Protein AF-A0A1V5ZF16-F1 (afdb_monomer_lite)

Structure (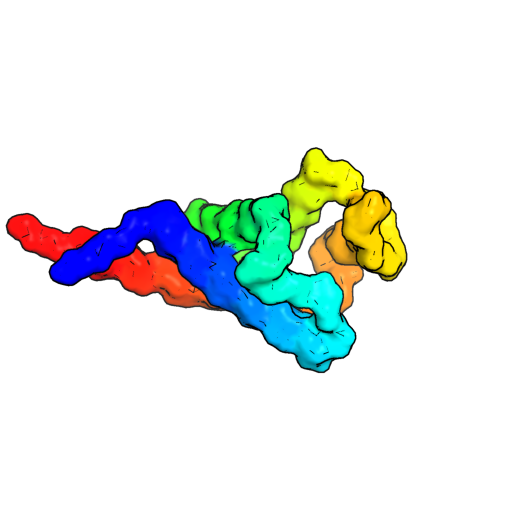mmCIF, N/CA/C/O backbone):
data_AF-A0A1V5ZF16-F1
#
_entry.id   AF-A0A1V5ZF16-F1
#
loop_
_atom_site.group_PDB
_atom_site.id
_atom_site.type_symbol
_atom_site.label_atom_id
_atom_site.label_alt_id
_atom_site.label_comp_id
_atom_site.label_asym_id
_atom_site.label_entity_id
_atom_site.label_seq_id
_atom_site.pdbx_PDB_ins_code
_atom_site.Cartn_x
_atom_site.Cartn_y
_atom_site.Cartn_z
_atom_site.occupancy
_atom_site.B_iso_or_equiv
_atom_site.auth_seq_id
_atom_site.auth_comp_id
_atom_site.auth_asym_id
_atom_site.auth_atom_id
_atom_site.pdbx_PDB_model_num
ATOM 1 N N . MET A 1 1 ? -2.571 -3.127 -33.382 1.00 47.16 1 MET A N 1
ATOM 2 C CA . MET A 1 1 ? -2.556 -3.390 -31.927 1.00 47.16 1 MET A CA 1
ATOM 3 C C . MET A 1 1 ? -2.808 -2.065 -31.230 1.00 47.16 1 MET A C 1
ATOM 5 O O . MET A 1 1 ? -2.320 -1.059 -31.726 1.00 47.16 1 MET A O 1
ATOM 9 N N . ASN A 1 2 ? -3.655 -2.034 -30.199 1.00 51.19 2 ASN A N 1
ATOM 10 C CA . ASN A 1 2 ? -4.042 -0.789 -29.531 1.00 51.19 2 ASN A CA 1
ATOM 11 C C . ASN A 1 2 ? -2.998 -0.491 -28.445 1.00 51.19 2 ASN A C 1
ATOM 13 O O . ASN A 1 2 ? -2.915 -1.239 -27.475 1.00 51.19 2 ASN A O 1
ATOM 17 N N . VAL A 1 3 ? -2.172 0.536 -28.643 1.00 60.41 3 VAL A N 1
ATOM 18 C CA . VAL A 1 3 ? -1.197 0.977 -27.634 1.00 60.41 3 VAL A CA 1
ATOM 19 C C . VAL A 1 3 ? -1.982 1.575 -26.469 1.00 60.41 3 VAL A C 1
ATOM 21 O O . VAL A 1 3 ? -2.764 2.507 -26.663 1.00 60.41 3 VAL A O 1
ATOM 24 N N . ILE A 1 4 ? -1.821 1.017 -25.270 1.00 61.38 4 ILE A N 1
ATOM 25 C CA . ILE A 1 4 ? -2.460 1.551 -24.064 1.00 61.38 4 ILE A CA 1
ATOM 26 C C . ILE A 1 4 ? -1.621 2.745 -23.581 1.00 61.38 4 ILE A C 1
ATOM 28 O O . ILE A 1 4 ? -0.418 2.583 -23.378 1.00 61.38 4 ILE A O 1
ATOM 32 N N . PRO A 1 5 ? -2.207 3.941 -23.383 1.00 65.88 5 PRO A N 1
ATOM 33 C CA . PRO A 1 5 ? -1.461 5.099 -22.899 1.00 65.88 5 PRO A CA 1
ATOM 34 C C . PRO A 1 5 ? -0.817 4.833 -21.533 1.00 65.88 5 PRO A C 1
ATOM 36 O O . PRO A 1 5 ? -1.462 4.283 -20.643 1.00 65.88 5 PRO A O 1
ATOM 39 N N . MET A 1 6 ? 0.416 5.304 -21.326 1.00 68.31 6 MET A N 1
ATOM 40 C CA . MET A 1 6 ? 1.148 5.156 -20.056 1.00 68.31 6 MET A CA 1
ATOM 41 C C . MET A 1 6 ? 0.337 5.520 -18.793 1.00 68.31 6 MET A C 1
ATOM 43 O O . MET A 1 6 ? 0.408 4.765 -17.824 1.00 68.31 6 MET A O 1
ATOM 47 N N . PRO A 1 7 ? -0.472 6.603 -18.767 1.00 77.38 7 PRO A N 1
ATOM 48 C CA . PRO A 1 7 ? -1.337 6.889 -17.620 1.00 77.38 7 PRO A CA 1
ATOM 49 C C . PRO A 1 7 ? -2.350 5.775 -17.315 1.00 77.38 7 PRO A C 1
ATOM 51 O O . PRO A 1 7 ? -2.553 5.450 -16.150 1.00 77.38 7 PRO A O 1
ATOM 54 N N . GLN A 1 8 ? -2.929 5.154 -18.349 1.00 81.31 8 GLN A N 1
ATOM 55 C CA . GLN A 1 8 ? -3.886 4.055 -18.197 1.00 81.31 8 GLN A CA 1
ATOM 56 C C . GLN A 1 8 ? -3.196 2.784 -17.684 1.00 81.31 8 GLN A C 1
ATOM 58 O O . GLN A 1 8 ? -3.721 2.109 -16.809 1.00 81.31 8 GLN A O 1
ATOM 63 N N . VAL A 1 9 ? -1.977 2.499 -18.156 1.00 87.19 9 VAL A N 1
ATOM 64 C CA . VAL A 1 9 ? -1.179 1.353 -17.684 1.00 87.19 9 VAL A CA 1
ATOM 65 C C . VAL A 1 9 ? -0.942 1.410 -16.174 1.00 87.19 9 VAL A C 1
ATOM 67 O O . VAL A 1 9 ? -1.092 0.407 -15.479 1.00 87.19 9 VAL A O 1
ATOM 70 N N . ILE A 1 10 ? -0.565 2.578 -15.654 1.00 93.25 10 ILE A N 1
ATOM 71 C CA . ILE A 1 10 ? -0.310 2.750 -14.220 1.00 93.25 10 ILE A CA 1
ATOM 72 C C . ILE A 1 10 ? -1.595 2.569 -13.409 1.00 93.25 10 ILE A C 1
ATOM 74 O O . ILE A 1 10 ? -1.550 1.968 -12.335 1.00 93.25 10 ILE A O 1
ATOM 78 N N . GLU A 1 11 ? -2.729 3.045 -13.922 1.00 94.88 11 GLU A N 1
ATOM 79 C CA . GLU A 1 11 ? -4.031 2.852 -13.285 1.00 94.88 11 GLU A CA 1
ATOM 80 C C . GLU A 1 11 ? -4.442 1.380 -13.235 1.00 94.88 11 GLU A C 1
ATOM 82 O O . GLU A 1 11 ? -4.833 0.901 -12.172 1.00 94.88 11 GLU A O 1
ATOM 87 N N . ASP A 1 12 ? -4.265 0.639 -14.327 1.00 94.81 12 ASP A N 1
ATOM 88 C CA . ASP A 1 12 ? -4.594 -0.786 -14.382 1.00 94.81 12 ASP A CA 1
ATOM 89 C C . ASP A 1 12 ? -3.732 -1.595 -13.395 1.00 94.81 12 ASP A C 1
ATOM 91 O O . ASP A 1 12 ? -4.237 -2.437 -12.649 1.00 94.81 12 ASP A O 1
ATOM 95 N N . ILE A 1 13 ? -2.427 -1.305 -13.319 1.00 96.38 13 ILE A N 1
ATOM 96 C CA . ILE A 1 13 ? -1.523 -1.950 -12.352 1.00 96.38 13 ILE A CA 1
ATOM 97 C C . ILE A 1 13 ? -1.911 -1.580 -10.916 1.00 96.38 13 ILE A C 1
ATOM 99 O O . ILE A 1 13 ? -1.918 -2.446 -10.037 1.00 96.38 13 ILE A O 1
ATOM 103 N N . ALA A 1 14 ? -2.248 -0.312 -10.666 1.00 97.81 14 ALA A N 1
ATOM 104 C CA . ALA A 1 14 ? -2.696 0.147 -9.355 1.00 97.81 14 ALA A CA 1
ATOM 105 C C . ALA A 1 14 ? -3.991 -0.556 -8.932 1.00 97.81 14 ALA A C 1
ATOM 107 O O . ALA A 1 14 ? -4.084 -1.014 -7.794 1.00 97.81 14 ALA A O 1
ATOM 108 N N . HIS A 1 15 ? -4.940 -0.723 -9.853 1.00 98.12 15 HIS A N 1
ATOM 109 C CA . HIS A 1 15 ? -6.166 -1.474 -9.619 1.00 98.12 15 HIS A CA 1
ATOM 110 C C . HIS A 1 15 ? -5.851 -2.914 -9.184 1.00 98.12 15 HIS A C 1
ATOM 112 O O . HIS A 1 15 ? -6.272 -3.335 -8.105 1.00 98.12 15 HIS A O 1
ATOM 118 N N . VAL A 1 16 ? -5.040 -3.653 -9.950 1.00 98.38 16 VAL A N 1
ATOM 119 C CA . VAL A 1 16 ? -4.685 -5.043 -9.601 1.00 98.38 16 VAL A CA 1
ATOM 120 C C . VAL A 1 16 ? -3.965 -5.115 -8.250 1.00 98.38 16 VAL A C 1
ATOM 122 O O . VAL A 1 16 ? -4.279 -5.975 -7.426 1.00 98.38 16 VAL A O 1
ATOM 125 N N . ALA A 1 17 ? -3.026 -4.204 -7.985 1.00 98.38 17 ALA A N 1
ATOM 126 C CA . ALA A 1 17 ? -2.280 -4.181 -6.729 1.00 98.38 17 ALA A CA 1
ATOM 127 C C . ALA A 1 17 ? -3.172 -3.852 -5.519 1.00 98.38 17 ALA A C 1
ATOM 129 O O . ALA A 1 17 ? -2.998 -4.441 -4.448 1.00 98.38 17 ALA A O 1
ATOM 130 N N . HIS A 1 18 ? -4.142 -2.946 -5.682 1.00 98.50 18 HIS A N 1
ATOM 131 C CA . HIS A 1 18 ? -5.144 -2.627 -4.662 1.00 98.50 18 HIS A CA 1
ATOM 132 C C . HIS A 1 18 ? -6.036 -3.827 -4.363 1.00 98.50 18 HIS A C 1
ATOM 134 O O . HIS A 1 18 ? -6.164 -4.210 -3.202 1.00 98.50 18 HIS A O 1
ATOM 140 N N . GLU A 1 19 ? -6.601 -4.462 -5.390 1.00 98.75 19 GLU A N 1
ATOM 141 C CA . GLU A 1 19 ? -7.500 -5.604 -5.204 1.00 98.75 19 GLU A CA 1
ATOM 142 C C . GLU A 1 19 ? -6.779 -6.827 -4.629 1.00 98.75 19 GLU A C 1
ATOM 144 O O . GLU A 1 19 ? -7.326 -7.500 -3.755 1.00 98.75 19 GLU A O 1
ATOM 149 N N . ALA A 1 20 ? -5.523 -7.071 -5.015 1.00 98.69 20 ALA A N 1
ATOM 150 C CA . ALA A 1 20 ? -4.698 -8.111 -4.402 1.00 98.69 20 ALA A CA 1
ATOM 151 C C . ALA A 1 20 ? -4.487 -7.857 -2.899 1.00 98.69 20 ALA A C 1
ATOM 153 O O . ALA A 1 20 ? -4.696 -8.753 -2.078 1.00 98.69 20 ALA A O 1
ATOM 154 N N . ASN A 1 21 ? -4.125 -6.626 -2.516 1.00 98.38 21 ASN A N 1
ATOM 155 C CA . ASN A 1 21 ? -3.954 -6.260 -1.108 1.00 98.38 21 ASN A CA 1
ATOM 156 C C . ASN A 1 21 ? -5.265 -6.308 -0.322 1.00 98.38 21 ASN A C 1
ATOM 158 O O . ASN A 1 21 ? -5.278 -6.748 0.829 1.00 98.38 21 ASN A O 1
ATOM 162 N N . ARG A 1 22 ? -6.368 -5.871 -0.932 1.00 98.25 22 ARG A N 1
ATOM 163 C CA . ARG A 1 22 ? -7.704 -5.943 -0.345 1.00 98.25 22 ARG A CA 1
ATOM 164 C C . ARG A 1 22 ? -8.095 -7.395 -0.080 1.00 98.25 22 ARG A C 1
ATOM 166 O O . ARG A 1 22 ? -8.462 -7.708 1.049 1.00 98.25 22 ARG A O 1
ATOM 173 N N . ALA A 1 23 ? -7.960 -8.279 -1.069 1.00 98.62 23 ALA A N 1
ATOM 174 C CA . ALA A 1 23 ? -8.244 -9.705 -0.921 1.00 98.62 23 ALA A CA 1
ATOM 175 C C . ALA A 1 23 ? -7.376 -10.345 0.174 1.00 98.62 23 ALA A C 1
ATOM 177 O O . ALA A 1 23 ? -7.889 -11.077 1.017 1.00 98.62 23 ALA A O 1
ATOM 178 N N . TYR A 1 24 ? -6.085 -10.007 0.230 1.00 98.50 24 TYR A N 1
ATOM 179 C CA . TYR A 1 24 ? -5.201 -10.438 1.314 1.00 98.50 24 TYR A CA 1
ATOM 180 C C . TYR A 1 24 ? -5.670 -9.936 2.692 1.00 98.50 24 TYR A C 1
ATOM 182 O O . TYR A 1 24 ? -5.735 -10.703 3.647 1.00 98.50 24 TYR A O 1
ATOM 190 N N . CYS A 1 25 ? -6.076 -8.672 2.825 1.00 97.00 25 CYS A N 1
ATOM 191 C CA . CYS A 1 25 ? -6.615 -8.164 4.090 1.00 97.00 25 CYS A CA 1
ATOM 192 C C . CYS A 1 25 ? -7.900 -8.887 4.524 1.00 97.00 25 CYS A C 1
ATOM 194 O O . CYS A 1 25 ? -8.079 -9.145 5.716 1.00 97.00 25 CYS A O 1
ATOM 196 N N . GLN A 1 26 ? -8.742 -9.308 3.579 1.00 98.00 26 GLN A N 1
ATOM 197 C CA . GLN A 1 26 ? -9.936 -10.103 3.876 1.00 98.00 26 GLN A CA 1
ATOM 198 C C . GLN A 1 26 ? -9.593 -11.477 4.469 1.00 98.00 26 GLN A C 1
ATOM 200 O O . GLN A 1 26 ? -10.322 -11.946 5.342 1.00 98.00 26 GLN A O 1
ATOM 205 N N . THR A 1 27 ? -8.463 -12.097 4.094 1.00 97.94 27 THR A N 1
ATOM 206 C CA . THR A 1 27 ? -8.021 -13.361 4.721 1.00 97.94 27 THR A CA 1
ATOM 207 C C . THR A 1 27 ? -7.621 -13.185 6.187 1.00 97.94 27 THR A C 1
ATOM 209 O O . THR A 1 27 ? -7.583 -14.158 6.933 1.00 97.94 27 THR A O 1
ATOM 212 N N . LEU A 1 28 ? -7.331 -11.950 6.605 1.00 96.38 28 LEU A N 1
ATOM 213 C CA . LEU A 1 28 ? -7.034 -11.571 7.989 1.00 96.38 28 LEU A CA 1
ATOM 214 C C . LEU A 1 28 ? -8.285 -11.094 8.751 1.00 96.38 28 LEU A C 1
ATOM 216 O O . LEU A 1 28 ? -8.178 -10.669 9.899 1.00 96.38 28 LEU A O 1
ATOM 220 N N . GLY A 1 29 ? -9.461 -11.118 8.114 1.00 95.75 29 GLY A N 1
ATOM 221 C CA . GLY A 1 29 ? -10.708 -10.591 8.672 1.00 95.75 29 GLY A CA 1
ATOM 222 C C . GLY A 1 29 ? -10.852 -9.064 8.599 1.00 95.75 29 GLY A C 1
ATOM 223 O O . GLY A 1 29 ? -11.811 -8.525 9.147 1.00 95.75 29 GLY A O 1
ATOM 224 N N . ASP A 1 30 ? -9.944 -8.350 7.922 1.00 93.81 30 ASP A N 1
ATOM 225 C CA . ASP A 1 30 ? -10.055 -6.904 7.696 1.00 93.81 30 ASP A CA 1
ATOM 226 C C . ASP A 1 30 ? -10.879 -6.618 6.433 1.00 93.81 30 ASP A C 1
ATOM 228 O O . ASP A 1 30 ? -10.384 -6.680 5.306 1.00 93.81 30 ASP A O 1
ATOM 232 N N . LEU A 1 31 ? -12.149 -6.263 6.637 1.00 94.56 31 LEU A N 1
ATOM 233 C CA . LEU A 1 31 ? -13.075 -5.840 5.582 1.00 94.56 31 LEU A CA 1
ATOM 234 C C . LEU A 1 31 ? -13.153 -4.308 5.436 1.00 94.56 31 LEU A C 1
ATOM 236 O O . LEU A 1 31 ? -14.034 -3.800 4.751 1.00 94.56 31 LEU A O 1
ATOM 240 N N . SER A 1 32 ? -12.263 -3.547 6.088 1.00 90.94 32 SER A N 1
ATOM 241 C CA . SER A 1 32 ? -12.334 -2.075 6.129 1.00 90.94 32 SER A CA 1
ATOM 242 C C . SER A 1 32 ? -11.854 -1.379 4.850 1.00 90.94 32 SER A C 1
ATOM 244 O O . SER A 1 32 ? -11.861 -0.145 4.778 1.00 90.94 32 SER A O 1
ATOM 246 N N . GLN A 1 33 ? -11.351 -2.135 3.872 1.00 93.00 33 GLN A N 1
ATOM 247 C CA . GLN A 1 33 ? -10.867 -1.596 2.603 1.00 93.00 33 GLN A CA 1
ATOM 248 C C . GLN A 1 33 ? -11.970 -1.668 1.536 1.00 93.00 33 GLN A C 1
ATOM 250 O O . GLN A 1 33 ? -12.449 -2.770 1.250 1.00 93.00 33 GLN A O 1
ATOM 255 N N . PRO A 1 34 ? -12.365 -0.526 0.935 1.00 96.31 34 PRO A N 1
ATOM 256 C CA . PRO A 1 34 ? -13.336 -0.518 -0.154 1.00 96.31 34 PRO A CA 1
ATOM 257 C C . PRO A 1 34 ? -12.752 -1.191 -1.399 1.00 96.31 34 PRO A C 1
ATOM 259 O O . PRO A 1 34 ? -11.527 -1.245 -1.564 1.00 96.31 34 PRO A O 1
ATOM 262 N N . SER A 1 35 ? -13.627 -1.681 -2.278 1.00 98.25 35 SER A N 1
ATOM 263 C CA . SER A 1 35 ? -13.225 -2.080 -3.633 1.00 98.25 35 SER A CA 1
ATOM 264 C C . SER A 1 35 ? -12.595 -0.903 -4.385 1.00 98.25 35 SER A C 1
ATOM 266 O O . SER A 1 35 ? -12.780 0.253 -3.999 1.00 98.25 35 SER A O 1
ATOM 268 N N . TRP A 1 36 ? -11.847 -1.174 -5.454 1.00 98.06 36 TRP A N 1
ATOM 269 C CA . TRP A 1 36 ? -11.287 -0.125 -6.305 1.00 98.06 36 TRP A CA 1
ATOM 270 C C . TRP A 1 36 ? -12.368 0.839 -6.800 1.00 98.06 36 TRP A C 1
ATOM 272 O O . TRP A 1 36 ? -12.193 2.050 -6.713 1.00 98.06 36 TRP A O 1
ATOM 282 N N . ASP A 1 37 ? -13.517 0.334 -7.245 1.00 97.12 37 ASP A N 1
ATOM 283 C CA . ASP A 1 37 ? -14.596 1.173 -7.777 1.00 97.12 37 ASP A CA 1
ATOM 284 C C . ASP A 1 37 ? -15.182 2.121 -6.721 1.00 97.12 37 ASP A C 1
ATOM 286 O O . ASP A 1 37 ? -15.507 3.268 -7.031 1.00 97.12 37 ASP A O 1
ATOM 290 N N . GLU A 1 38 ? -15.232 1.682 -5.463 1.00 97.62 38 GLU A N 1
ATOM 291 C CA . GLU A 1 38 ? -15.753 2.448 -4.325 1.00 97.62 38 GLU A CA 1
ATOM 292 C C . GLU A 1 38 ? -14.678 3.271 -3.593 1.00 97.62 38 GLU A C 1
ATOM 294 O O . GLU A 1 38 ? -14.999 4.071 -2.711 1.00 97.62 38 GLU A O 1
ATOM 299 N N . ALA A 1 39 ? -13.397 3.075 -3.917 1.00 96.25 39 ALA A N 1
ATOM 300 C CA . ALA A 1 39 ? -12.296 3.784 -3.280 1.00 96.25 39 ALA A CA 1
ATOM 301 C C . ALA A 1 39 ? -12.314 5.279 -3.635 1.00 96.25 39 ALA A C 1
ATOM 303 O O . ALA A 1 39 ? -12.553 5.669 -4.783 1.00 96.25 39 ALA A O 1
ATOM 304 N N . SER A 1 40 ? -11.997 6.126 -2.652 1.00 95.12 40 SER A N 1
ATOM 305 C CA . SER A 1 40 ? -11.910 7.573 -2.860 1.00 95.12 40 SER A CA 1
ATOM 306 C C . SER A 1 40 ? -10.776 7.937 -3.825 1.00 95.12 40 SER A C 1
ATOM 308 O O . SER A 1 40 ? -9.821 7.175 -4.015 1.00 95.12 40 SER A O 1
ATOM 310 N N . ALA A 1 41 ? -10.840 9.138 -4.404 1.00 95.06 41 ALA A N 1
ATOM 311 C CA . ALA A 1 41 ? -9.782 9.644 -5.277 1.00 95.06 41 ALA A CA 1
ATOM 312 C C . ALA A 1 41 ? -8.421 9.693 -4.560 1.00 95.06 41 ALA A C 1
ATOM 314 O O . ALA A 1 41 ? -7.398 9.350 -5.147 1.00 95.06 41 ALA A O 1
ATOM 315 N N . GLU A 1 42 ? -8.398 10.042 -3.272 1.00 93.25 42 GLU A N 1
ATOM 316 C C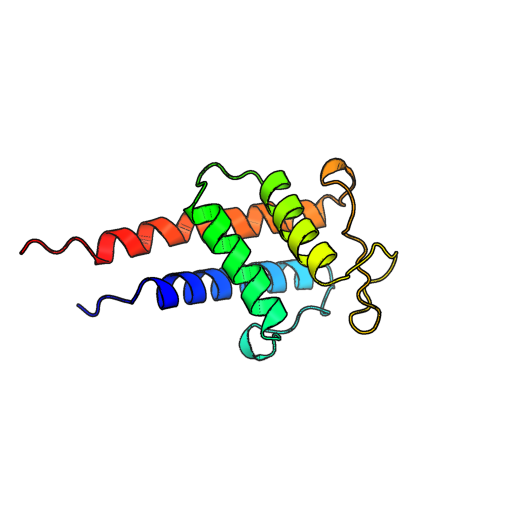A . GLU A 1 42 ? -7.182 10.061 -2.456 1.00 93.25 42 GLU A CA 1
ATOM 317 C C . GLU A 1 42 ? -6.625 8.652 -2.231 1.00 93.25 42 GLU A C 1
ATOM 319 O O . GLU A 1 42 ? -5.408 8.454 -2.265 1.00 93.25 42 GLU A O 1
ATOM 324 N N . GLN A 1 43 ? -7.498 7.660 -2.018 1.00 94.38 43 GLN A N 1
ATOM 325 C CA . GLN A 1 43 ? -7.083 6.263 -1.887 1.00 94.38 43 GLN A CA 1
ATOM 326 C C . GLN A 1 43 ? -6.471 5.762 -3.195 1.00 94.38 43 GLN A C 1
ATOM 328 O O . GLN A 1 43 ? -5.347 5.266 -3.170 1.00 94.38 43 GLN A O 1
ATOM 333 N N . LYS A 1 44 ? -7.148 5.972 -4.330 1.00 97.19 44 LYS A N 1
ATOM 334 C CA . LYS A 1 44 ? -6.627 5.618 -5.660 1.00 97.19 44 LYS A CA 1
ATOM 335 C C . LYS A 1 44 ? -5.297 6.310 -5.938 1.00 97.19 44 LYS A C 1
ATOM 337 O O . LYS A 1 44 ? -4.331 5.650 -6.307 1.00 97.19 44 LYS A O 1
ATOM 342 N N . ASN A 1 45 ? -5.201 7.612 -5.660 1.00 96.50 45 ASN A N 1
ATOM 343 C CA . ASN A 1 45 ? -3.961 8.365 -5.823 1.00 96.50 45 ASN A CA 1
ATOM 344 C C . ASN A 1 45 ? -2.822 7.796 -4.966 1.00 96.50 45 ASN A C 1
ATOM 346 O O . ASN A 1 45 ? -1.714 7.641 -5.465 1.00 96.50 45 ASN A O 1
ATOM 350 N N . SER A 1 46 ? -3.074 7.408 -3.712 1.00 96.75 46 SER A N 1
ATOM 351 C CA . SER A 1 46 ? -2.049 6.766 -2.876 1.00 96.75 46 SER A CA 1
ATOM 352 C C . SER A 1 46 ? -1.501 5.476 -3.498 1.00 96.75 46 SER A C 1
ATOM 354 O O . SER A 1 46 ? -0.308 5.207 -3.366 1.00 96.75 46 SER A O 1
ATOM 356 N N . VAL A 1 47 ? -2.349 4.680 -4.152 1.00 98.06 47 VAL A N 1
ATOM 357 C CA . VAL A 1 47 ? -1.948 3.432 -4.822 1.00 98.06 47 VAL A CA 1
ATOM 358 C C . VAL A 1 47 ? -1.178 3.741 -6.110 1.00 98.06 47 VAL A C 1
ATOM 360 O O . VAL A 1 47 ? -0.106 3.176 -6.323 1.00 98.06 47 VAL A O 1
ATOM 363 N N . LEU A 1 48 ? -1.660 4.696 -6.915 1.00 97.88 48 LEU A N 1
ATOM 364 C CA . LEU A 1 48 ? -0.985 5.187 -8.124 1.00 97.88 48 LEU A CA 1
ATOM 365 C C . LEU A 1 48 ? 0.432 5.685 -7.815 1.00 97.88 48 LEU A C 1
ATOM 367 O O . LEU A 1 48 ? 1.386 5.286 -8.480 1.00 97.88 48 LEU A O 1
ATOM 371 N N . GLN A 1 49 ? 0.593 6.498 -6.765 1.00 97.75 49 GLN A N 1
ATOM 372 C CA . GLN A 1 49 ? 1.909 6.960 -6.316 1.00 97.75 49 GLN A CA 1
ATOM 373 C C . GLN A 1 49 ? 2.815 5.791 -5.911 1.00 97.75 49 GLN A C 1
ATOM 375 O O . GLN A 1 49 ? 4.007 5.816 -6.205 1.00 97.75 49 GLN A O 1
ATOM 380 N N . GLY A 1 50 ? 2.258 4.745 -5.294 1.00 97.75 50 GLY A N 1
ATOM 381 C CA . GLY A 1 50 ? 2.986 3.511 -5.002 1.00 97.75 50 GLY A CA 1
ATOM 382 C C . GLY A 1 50 ? 3.531 2.846 -6.267 1.00 97.75 50 GLY A C 1
ATOM 383 O O . GLY A 1 50 ? 4.720 2.546 -6.332 1.00 97.75 50 GLY A O 1
ATOM 384 N N . VAL A 1 51 ? 2.699 2.671 -7.300 1.00 97.75 51 VAL A N 1
ATOM 385 C CA . VAL A 1 51 ? 3.118 2.061 -8.578 1.00 97.75 51 VAL A CA 1
ATOM 386 C C . VAL A 1 51 ? 4.179 2.911 -9.280 1.00 97.75 51 VAL A C 1
ATOM 388 O O . VAL A 1 51 ? 5.213 2.381 -9.684 1.00 97.75 51 VAL A O 1
ATOM 391 N N . LEU A 1 52 ? 3.981 4.230 -9.361 1.00 96.00 52 LEU A N 1
ATOM 392 C CA . LEU A 1 52 ? 4.967 5.160 -9.930 1.00 96.00 52 LEU A CA 1
ATOM 393 C C . LEU A 1 52 ? 6.304 5.097 -9.181 1.00 96.00 52 LEU A C 1
ATOM 395 O O . LEU A 1 52 ? 7.373 5.128 -9.788 1.00 96.00 52 LEU A O 1
ATOM 399 N N . ALA A 1 53 ? 6.261 4.953 -7.857 1.00 96.62 53 ALA A N 1
ATOM 400 C CA . ALA A 1 53 ? 7.453 4.839 -7.029 1.00 96.62 53 ALA A CA 1
ATOM 401 C C . ALA A 1 53 ? 8.206 3.508 -7.229 1.00 96.62 53 ALA A C 1
ATOM 403 O O . ALA A 1 53 ? 9.415 3.462 -6.983 1.00 96.62 53 ALA A O 1
ATOM 404 N N . VAL A 1 54 ? 7.519 2.444 -7.663 1.00 96.56 54 VAL A N 1
ATOM 405 C CA . VAL A 1 54 ? 8.135 1.180 -8.110 1.00 96.56 54 VAL A CA 1
ATOM 406 C C . VAL A 1 54 ? 8.699 1.3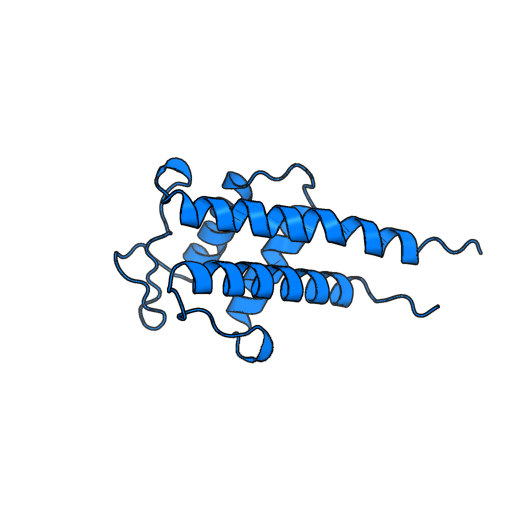22 -9.520 1.00 96.56 54 VAL A C 1
ATOM 408 O O . VAL A 1 54 ? 9.809 0.871 -9.771 1.00 96.56 54 VAL A O 1
ATOM 411 N N . GLN A 1 55 ? 7.986 1.991 -10.427 1.00 93.94 55 GLN A N 1
ATOM 412 C CA . GLN A 1 55 ? 8.480 2.265 -11.777 1.00 93.94 55 GLN A CA 1
ATOM 413 C C . GLN A 1 55 ? 9.784 3.077 -11.751 1.00 93.94 55 GLN A C 1
ATOM 415 O O . GLN A 1 55 ? 10.730 2.752 -12.461 1.00 93.94 55 GLN A O 1
ATOM 420 N N . ALA A 1 56 ? 9.851 4.108 -10.905 1.00 94.31 56 ALA A N 1
ATOM 421 C CA . ALA A 1 56 ? 11.035 4.950 -10.749 1.00 94.31 56 ALA A CA 1
ATOM 422 C C . ALA A 1 56 ? 12.203 4.243 -10.037 1.00 94.31 56 ALA A C 1
ATOM 424 O O . ALA A 1 56 ? 13.354 4.642 -10.199 1.00 94.31 56 ALA A O 1
ATOM 425 N N . ASN A 1 57 ? 11.920 3.214 -9.232 1.00 96.06 57 ASN A N 1
ATOM 426 C CA . ASN A 1 57 ? 12.927 2.413 -8.543 1.00 96.06 57 ASN A CA 1
ATOM 427 C C . ASN A 1 57 ? 12.512 0.928 -8.531 1.00 96.06 57 ASN A C 1
ATOM 429 O O . ASN A 1 57 ? 11.874 0.478 -7.573 1.00 96.06 57 ASN A O 1
ATOM 433 N N . PRO A 1 58 ? 12.882 0.144 -9.558 1.00 92.62 58 PRO A N 1
ATOM 434 C CA . PRO A 1 58 ? 12.542 -1.279 -9.635 1.00 92.62 58 PRO A CA 1
ATOM 435 C C . PRO A 1 58 ? 13.089 -2.118 -8.467 1.00 92.62 58 PRO A C 1
ATOM 437 O O . PRO A 1 58 ? 12.484 -3.123 -8.085 1.00 92.62 58 PRO A O 1
ATOM 440 N N . ASP A 1 59 ? 14.171 -1.673 -7.824 1.00 95.75 59 ASP A N 1
ATOM 441 C CA . ASP A 1 59 ? 14.777 -2.323 -6.656 1.00 95.75 59 ASP A CA 1
ATOM 442 C C . ASP A 1 59 ? 14.140 -1.895 -5.327 1.00 95.75 59 ASP A C 1
ATOM 444 O O . ASP A 1 59 ? 14.597 -2.291 -4.253 1.00 95.75 59 ASP A O 1
ATOM 448 N N . ARG A 1 60 ? 13.046 -1.119 -5.377 1.00 97.19 60 ARG A N 1
ATOM 449 C CA . ARG A 1 60 ? 12.329 -0.646 -4.190 1.00 97.19 60 ARG A CA 1
ATOM 450 C C . ARG A 1 60 ? 12.031 -1.789 -3.224 1.00 97.19 60 ARG A C 1
ATOM 452 O O . ARG A 1 60 ? 11.498 -2.832 -3.624 1.00 97.19 60 ARG A O 1
ATOM 459 N N . THR A 1 61 ? 12.359 -1.567 -1.955 1.00 98.56 61 THR A N 1
ATOM 460 C CA . THR A 1 61 ? 12.152 -2.537 -0.876 1.00 98.56 61 THR A CA 1
ATOM 461 C C . THR A 1 61 ? 10.765 -2.387 -0.239 1.00 98.56 61 THR A C 1
ATOM 463 O O . THR A 1 61 ? 10.166 -1.307 -0.306 1.00 98.56 61 THR A O 1
ATOM 466 N N . PRO A 1 62 ? 10.242 -3.430 0.436 1.00 98.56 62 PRO A N 1
ATOM 467 C CA . PRO A 1 62 ? 8.991 -3.332 1.193 1.00 98.56 62 PRO A CA 1
ATOM 468 C C . PRO A 1 62 ? 8.986 -2.198 2.227 1.00 98.56 62 PRO A C 1
ATOM 470 O O . PRO A 1 62 ? 7.978 -1.514 2.391 1.00 98.56 62 PRO A O 1
ATOM 473 N N . GLN A 1 63 ? 10.133 -1.947 2.867 1.00 98.62 63 GLN A N 1
ATOM 474 C CA . GLN A 1 63 ? 10.311 -0.832 3.795 1.00 98.62 63 GLN A CA 1
ATOM 475 C C . GLN A 1 63 ? 10.146 0.523 3.097 1.00 98.62 63 GLN A C 1
ATOM 477 O O . GLN A 1 63 ? 9.358 1.346 3.551 1.00 98.62 63 GLN A O 1
ATOM 482 N N . GLN A 1 64 ? 10.813 0.737 1.960 1.00 98.50 64 GLN A N 1
ATOM 483 C CA . GLN A 1 64 ? 10.687 1.982 1.189 1.00 98.50 64 GLN A CA 1
ATOM 484 C C . GLN A 1 64 ? 9.274 2.185 0.623 1.00 98.50 64 GLN A C 1
ATOM 486 O O . GLN A 1 64 ? 8.844 3.320 0.390 1.00 98.50 64 GLN A O 1
ATOM 491 N N . ASN A 1 65 ? 8.554 1.095 0.343 1.00 98.38 65 ASN A N 1
ATOM 492 C CA . ASN A 1 65 ? 7.151 1.151 -0.056 1.00 98.38 65 ASN A CA 1
ATOM 493 C C . ASN A 1 65 ? 6.268 1.637 1.100 1.00 98.38 65 ASN A C 1
ATOM 495 O O . ASN A 1 65 ? 5.493 2.579 0.931 1.00 98.38 65 ASN A O 1
ATOM 499 N N . HIS A 1 66 ? 6.456 1.059 2.288 1.00 98.56 66 HIS A N 1
ATOM 500 C CA . HIS A 1 66 ? 5.753 1.467 3.502 1.00 98.56 66 HIS A CA 1
ATOM 501 C C . HIS A 1 66 ? 6.036 2.922 3.884 1.00 98.56 66 HIS A C 1
ATOM 503 O O . HIS A 1 66 ? 5.112 3.689 4.136 1.00 98.56 66 HIS A O 1
ATOM 509 N N . GLU A 1 67 ? 7.305 3.325 3.881 1.00 98.50 67 GLU A N 1
ATOM 510 C CA . GLU A 1 67 ? 7.725 4.693 4.201 1.00 98.50 67 GLU A CA 1
ATOM 511 C C . GLU A 1 67 ? 7.122 5.715 3.229 1.00 98.50 67 GLU A C 1
ATOM 513 O O . GLU A 1 67 ? 6.673 6.777 3.656 1.00 98.50 67 GLU A O 1
ATOM 518 N N . GLY A 1 68 ? 7.034 5.375 1.937 1.00 98.12 68 GLY A N 1
ATOM 519 C CA . GLY A 1 68 ? 6.364 6.210 0.938 1.00 98.12 68 GLY A CA 1
ATOM 520 C C . GLY A 1 68 ? 4.867 6.376 1.216 1.00 98.12 68 GLY A C 1
ATOM 521 O O . GLY A 1 68 ? 4.361 7.498 1.225 1.00 98.12 68 GLY A O 1
ATOM 522 N N . TRP A 1 69 ? 4.161 5.278 1.508 1.00 98.19 69 TRP A N 1
ATOM 523 C CA . TRP A 1 69 ? 2.749 5.320 1.908 1.00 98.19 69 TRP A CA 1
ATOM 524 C C . TRP A 1 69 ? 2.538 6.152 3.182 1.00 98.19 69 TRP A C 1
ATOM 526 O O . TRP A 1 69 ? 1.637 6.993 3.238 1.00 98.19 69 TRP A O 1
ATOM 536 N N . MET A 1 70 ? 3.393 5.958 4.187 1.00 98.12 70 MET A N 1
ATOM 537 C CA . MET A 1 70 ? 3.337 6.677 5.457 1.00 98.12 70 MET A CA 1
ATOM 538 C C . MET A 1 70 ? 3.556 8.180 5.260 1.00 98.12 70 MET A C 1
ATOM 540 O O . MET A 1 70 ? 2.796 8.977 5.809 1.00 98.12 70 MET A O 1
ATOM 544 N N . ALA A 1 71 ? 4.532 8.574 4.438 1.00 97.94 71 ALA A N 1
ATOM 545 C CA . ALA A 1 71 ? 4.798 9.975 4.122 1.00 97.94 71 ALA A CA 1
ATOM 546 C C . ALA A 1 71 ? 3.586 10.653 3.463 1.00 97.94 71 ALA A C 1
ATOM 548 O O . ALA A 1 71 ? 3.169 11.721 3.909 1.00 97.94 71 ALA A O 1
ATOM 549 N N . LEU A 1 72 ? 2.962 10.008 2.468 1.00 97.12 72 LEU A N 1
ATOM 550 C CA . LEU A 1 72 ? 1.749 10.528 1.822 1.00 97.12 72 LEU A CA 1
ATOM 551 C C . LEU A 1 72 ? 0.595 10.689 2.818 1.00 97.12 72 LEU A C 1
ATOM 553 O O . LEU A 1 72 ? -0.097 11.706 2.815 1.00 97.12 72 LEU A O 1
ATOM 557 N N . LYS A 1 73 ? 0.407 9.708 3.706 1.00 97.19 73 LYS A N 1
ATOM 558 C CA . LYS A 1 73 ? -0.607 9.770 4.764 1.00 97.19 73 LYS A CA 1
ATOM 559 C C . LYS A 1 73 ? -0.358 10.929 5.725 1.00 97.19 73 LYS A C 1
ATOM 561 O O . LYS A 1 73 ? -1.284 11.684 6.005 1.00 97.19 73 LYS A O 1
ATOM 566 N N . MET A 1 74 ? 0.872 11.106 6.195 1.00 97.31 74 MET A N 1
ATOM 567 C CA . MET A 1 74 ? 1.229 12.209 7.092 1.00 97.31 74 MET A CA 1
ATOM 568 C C . MET A 1 74 ? 1.054 13.577 6.422 1.00 97.31 74 MET A C 1
ATOM 570 O O . MET A 1 74 ? 0.548 14.499 7.056 1.00 97.31 74 MET A O 1
ATOM 574 N N . MET A 1 75 ? 1.394 13.705 5.134 1.00 96.31 75 MET A N 1
ATOM 575 C CA . MET A 1 75 ? 1.146 14.927 4.357 1.00 96.31 75 MET A CA 1
ATOM 576 C C . MET A 1 75 ? -0.349 15.247 4.218 1.00 96.31 75 MET A C 1
ATOM 578 O O . MET A 1 75 ? -0.728 16.413 4.253 1.00 96.31 75 MET A O 1
ATOM 582 N N . ASP A 1 76 ? -1.200 14.224 4.123 1.00 95.19 76 ASP A N 1
ATOM 583 C CA . ASP A 1 76 ? -2.663 14.357 4.159 1.00 95.19 76 ASP A CA 1
ATOM 584 C C . ASP A 1 76 ? -3.213 14.539 5.597 1.00 95.19 76 ASP A C 1
ATOM 586 O O . ASP A 1 76 ? -4.421 14.532 5.837 1.00 95.19 76 ASP A O 1
ATOM 590 N N . GLY A 1 77 ? -2.342 14.719 6.593 1.00 97.31 77 GLY A N 1
ATOM 591 C CA . GLY A 1 77 ? -2.722 14.998 7.977 1.00 97.31 77 GLY A CA 1
ATOM 592 C C . GLY A 1 77 ? -3.115 13.764 8.789 1.00 97.31 77 GLY A C 1
ATOM 593 O O . GLY A 1 77 ? -3.750 13.908 9.834 1.00 97.31 77 GLY A O 1
ATOM 594 N N . TRP A 1 78 ? -2.764 12.557 8.336 1.00 98.06 78 TRP A N 1
ATOM 595 C CA . TRP A 1 78 ? -2.981 11.353 9.131 1.00 98.06 78 TRP A CA 1
ATOM 596 C C . TRP A 1 78 ? -1.971 11.225 10.268 1.00 98.06 78 TRP A C 1
ATOM 598 O O . TRP A 1 78 ? -0.791 11.538 10.112 1.00 98.06 78 TRP A O 1
ATOM 608 N N . THR A 1 79 ? -2.426 10.692 11.399 1.00 98.25 79 THR A N 1
ATOM 609 C CA . THR A 1 79 ? -1.594 10.471 12.588 1.00 98.25 79 THR A CA 1
ATOM 610 C C . THR A 1 79 ? -1.727 9.047 13.126 1.00 98.25 79 THR A C 1
ATOM 612 O O . THR A 1 79 ? -2.651 8.304 12.790 1.00 98.25 79 THR A O 1
ATOM 615 N N . TYR A 1 80 ? -0.766 8.619 13.940 1.00 98.25 80 TYR A N 1
ATOM 616 C CA . TYR A 1 80 ? -0.820 7.307 14.577 1.00 98.25 80 TYR A CA 1
ATOM 617 C C . TYR A 1 80 ? -2.028 7.185 15.523 1.00 98.25 80 TYR A C 1
ATOM 619 O O . TYR A 1 80 ? -2.338 8.102 16.284 1.00 98.25 80 TYR A O 1
ATOM 627 N N . GLY A 1 81 ? -2.675 6.019 15.517 1.00 97.25 81 GLY A N 1
ATOM 628 C CA . GLY A 1 81 ? -3.701 5.656 16.491 1.00 97.25 81 GLY A CA 1
ATOM 629 C C . GLY A 1 81 ? -3.951 4.152 16.505 1.00 97.25 81 GLY A C 1
ATOM 630 O O . GLY A 1 81 ? -3.807 3.493 15.483 1.00 97.25 81 GLY A O 1
ATOM 631 N N . LEU A 1 82 ? -4.340 3.606 17.659 1.00 95.50 82 LEU A N 1
ATOM 632 C CA . LEU A 1 82 ? -4.469 2.154 17.870 1.00 95.50 82 LEU A CA 1
ATOM 633 C C . LEU A 1 82 ? -5.501 1.479 16.955 1.00 95.50 82 LEU A C 1
ATOM 635 O O . LEU A 1 82 ? -5.370 0.303 16.630 1.00 95.50 82 LEU A O 1
ATOM 639 N N . VAL A 1 83 ? -6.531 2.220 16.551 1.00 93.94 83 VAL A N 1
ATOM 640 C CA . VAL A 1 83 ? -7.610 1.744 15.684 1.00 93.94 83 VAL A CA 1
ATOM 641 C C . VAL A 1 83 ? -7.739 2.714 14.522 1.00 93.94 83 VAL A C 1
ATOM 643 O O . VAL A 1 83 ? -7.729 3.928 14.719 1.00 93.94 83 VAL A O 1
ATOM 646 N N . LYS A 1 84 ? -7.848 2.174 13.306 1.00 93.88 84 LYS A N 1
ATOM 647 C CA . LYS A 1 84 ? -8.051 2.971 12.098 1.00 93.88 84 LYS A CA 1
ATOM 648 C C . LYS A 1 84 ? -9.393 3.697 12.183 1.00 93.88 84 LYS A C 1
ATOM 650 O O . LYS A 1 84 ? -10.428 3.063 12.360 1.00 93.88 84 LYS A O 1
ATOM 655 N N . ASP A 1 85 ? -9.371 5.007 11.983 1.00 94.00 85 ASP A N 1
ATOM 656 C CA . ASP A 1 85 ? -10.565 5.846 11.900 1.00 94.00 85 ASP A CA 1
ATOM 657 C C . ASP A 1 85 ? -10.335 6.871 10.787 1.00 94.00 85 ASP A C 1
ATOM 659 O O . ASP A 1 85 ? -9.451 7.727 10.869 1.00 94.00 85 ASP A O 1
ATOM 663 N N . VAL A 1 86 ? -11.108 6.732 9.709 1.00 91.44 86 VAL A N 1
ATOM 664 C CA . VAL A 1 86 ? -10.988 7.573 8.513 1.00 91.44 86 VAL A CA 1
ATOM 665 C C . VAL A 1 86 ? -11.440 9.004 8.802 1.00 91.44 86 VAL A C 1
ATOM 667 O O . VAL A 1 86 ? -10.804 9.941 8.326 1.00 91.44 86 VAL A O 1
ATOM 670 N N . GLY A 1 87 ? -12.483 9.186 9.620 1.00 92.38 87 GLY A N 1
ATOM 671 C CA . GLY A 1 87 ? -13.013 10.506 9.963 1.00 92.38 87 GLY A CA 1
ATOM 672 C C . GLY A 1 87 ? -12.046 11.320 10.821 1.00 92.38 87 GLY A C 1
ATOM 673 O O . GLY A 1 87 ? -11.962 12.536 10.672 1.00 92.38 87 GLY A O 1
ATOM 674 N N . LYS A 1 88 ? -11.266 10.647 11.675 1.00 96.12 88 LYS A N 1
ATOM 675 C CA . LYS A 1 88 ? -10.208 11.271 12.490 1.00 96.12 88 LYS A CA 1
ATOM 676 C C . LYS A 1 88 ? -8.825 11.243 11.837 1.00 96.12 88 LYS A C 1
ATOM 678 O O . LYS A 1 88 ? -7.874 11.727 12.444 1.00 96.12 88 LYS A O 1
ATOM 683 N N . LYS A 1 89 ? -8.703 10.658 10.640 1.00 96.38 89 LYS A N 1
ATOM 684 C CA . LYS A 1 89 ? -7.432 10.399 9.948 1.00 96.38 89 LYS A CA 1
ATOM 685 C C . LYS A 1 89 ? -6.384 9.745 10.862 1.00 96.38 89 LYS A C 1
ATOM 687 O O . LYS A 1 89 ? -5.237 10.176 10.920 1.00 96.38 89 LYS A O 1
ATOM 692 N N . VAL A 1 90 ? -6.753 8.681 11.574 1.00 97.69 90 VAL A N 1
ATOM 693 C CA . VAL A 1 90 ? -5.790 7.894 12.366 1.00 97.69 90 VAL A CA 1
ATOM 694 C C . VAL A 1 90 ? -5.608 6.490 11.811 1.00 97.69 90 VAL A C 1
ATOM 696 O O . VAL A 1 90 ? -6.555 5.887 11.299 1.00 97.69 90 VAL A O 1
ATOM 699 N N . HIS A 1 91 ? -4.384 5.963 11.884 1.00 97.12 91 HIS A N 1
ATOM 700 C CA . HIS A 1 91 ? -4.068 4.629 11.374 1.00 97.12 91 HIS A CA 1
ATOM 701 C C . HIS A 1 91 ? -2.983 3.925 12.216 1.00 97.12 91 HIS A C 1
ATOM 703 O O . HIS A 1 91 ? -1.947 4.534 12.492 1.00 97.12 91 HIS A O 1
ATOM 709 N N . PRO A 1 92 ? -3.154 2.632 12.568 1.00 97.31 92 PRO A N 1
ATOM 710 C CA . PRO A 1 92 ? -2.218 1.910 13.442 1.00 97.31 92 PRO A CA 1
ATOM 711 C C . PRO A 1 92 ? -0.862 1.641 12.796 1.00 97.31 92 PRO A C 1
ATOM 713 O O . PRO A 1 92 ? 0.152 1.583 13.476 1.00 97.31 92 PRO A O 1
ATOM 716 N N . CYS A 1 93 ? -0.824 1.521 11.469 1.00 97.38 93 CYS A N 1
ATOM 717 C CA . CYS A 1 93 ? 0.419 1.280 10.733 1.00 97.38 93 CYS A CA 1
ATOM 718 C C . CYS A 1 93 ? 1.298 2.526 10.519 1.00 97.38 93 CYS A C 1
ATOM 720 O O . CYS A 1 93 ? 2.301 2.410 9.826 1.00 97.38 93 CYS A O 1
ATOM 722 N N . LEU A 1 94 ? 0.964 3.704 11.061 1.00 98.19 94 LEU A N 1
ATOM 723 C CA . LEU A 1 94 ? 1.843 4.887 10.988 1.00 98.19 94 LEU A CA 1
ATOM 724 C C . LEU A 1 94 ? 2.965 4.799 12.036 1.00 98.19 94 LEU A C 1
ATOM 726 O O . LEU A 1 94 ? 3.076 5.633 12.930 1.00 98.19 94 LEU A O 1
ATOM 730 N N . VAL A 1 95 ? 3.760 3.739 11.914 1.00 98.31 95 VAL A N 1
ATOM 731 C CA . VAL A 1 95 ? 4.911 3.369 12.744 1.00 98.31 95 VAL A CA 1
ATOM 732 C C . VAL A 1 95 ? 6.073 2.945 11.830 1.00 98.31 95 VAL A C 1
ATOM 734 O O . VAL A 1 95 ? 5.832 2.627 10.654 1.00 98.31 95 VAL A O 1
ATOM 737 N N . PRO A 1 96 ? 7.327 2.917 12.322 1.00 98.38 96 PRO A N 1
ATOM 738 C CA . PRO A 1 96 ? 8.462 2.399 11.562 1.00 98.38 96 PRO A CA 1
ATOM 739 C C . PRO A 1 96 ? 8.209 0.987 11.016 1.00 98.38 96 PRO A C 1
ATOM 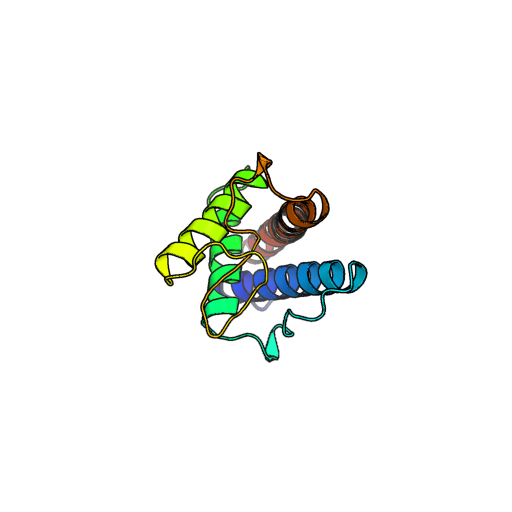741 O O . PRO A 1 96 ? 7.570 0.161 11.665 1.00 98.38 96 PRO A O 1
ATOM 744 N N . TYR A 1 97 ? 8.758 0.673 9.838 1.00 98.06 97 TYR A N 1
ATOM 745 C CA . TYR A 1 97 ? 8.549 -0.630 9.187 1.00 98.06 97 TYR A CA 1
ATOM 746 C C . TYR A 1 97 ? 8.940 -1.826 10.075 1.00 98.06 97 TYR A C 1
ATOM 748 O O . TYR A 1 97 ? 8.299 -2.876 10.035 1.00 98.06 97 TYR A O 1
ATOM 756 N N . SER A 1 98 ? 9.973 -1.663 10.906 1.00 97.75 98 SER A N 1
ATOM 757 C CA . SER A 1 98 ? 10.432 -2.674 11.865 1.00 97.75 98 SER A CA 1
ATOM 758 C C . SER A 1 98 ? 9.407 -3.009 12.951 1.00 97.75 98 SER A C 1
ATOM 760 O O . SER A 1 98 ? 9.464 -4.102 13.507 1.00 97.75 98 SER A O 1
ATOM 762 N N . GLU A 1 99 ? 8.482 -2.093 13.240 1.00 98.00 99 GLU A N 1
ATOM 763 C CA . GLU A 1 99 ? 7.444 -2.228 14.270 1.00 98.00 99 GLU A CA 1
ATOM 764 C C . GLU 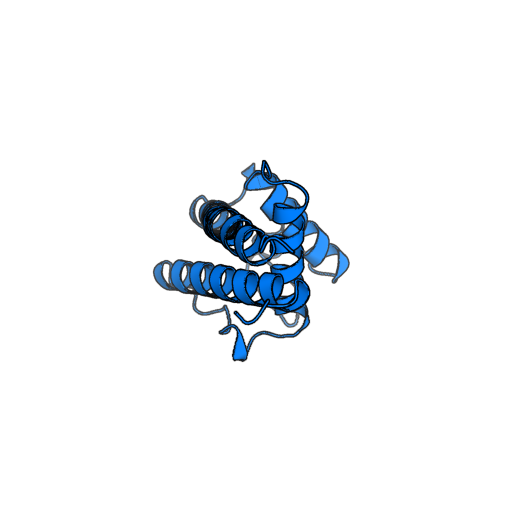A 1 99 ? 6.107 -2.722 13.702 1.00 98.00 99 GLU A C 1
ATOM 766 O O . GLU A 1 99 ? 5.169 -2.988 14.453 1.00 98.00 99 GLU A O 1
ATOM 771 N N . LEU A 1 100 ? 6.000 -2.873 12.377 1.00 97.75 100 LEU A N 1
ATOM 772 C CA . LEU A 1 100 ? 4.800 -3.431 11.773 1.00 97.75 100 LEU A CA 1
ATOM 773 C C . LEU A 1 100 ? 4.615 -4.905 12.159 1.00 97.75 100 LEU A C 1
ATOM 775 O O . LEU A 1 100 ? 5.573 -5.687 12.098 1.00 97.75 100 LEU A O 1
ATOM 779 N N . PRO A 1 101 ? 3.362 -5.328 12.414 1.00 97.00 101 PRO A N 1
ATOM 780 C CA . PRO A 1 101 ? 3.007 -6.739 12.403 1.00 97.00 101 PRO A CA 1
ATOM 781 C C . PRO A 1 101 ? 3.448 -7.398 11.094 1.00 97.00 101 PRO A C 1
ATOM 783 O O . PRO A 1 101 ? 3.412 -6.774 10.026 1.00 97.00 101 PRO A O 1
ATOM 786 N N . TYR A 1 102 ? 3.849 -8.667 11.165 1.00 97.56 102 TYR A N 1
ATOM 787 C CA . TYR A 1 102 ? 4.349 -9.401 10.003 1.00 97.56 102 TYR A CA 1
ATOM 788 C C . TYR A 1 102 ? 3.344 -9.390 8.844 1.00 97.56 102 TYR A C 1
ATOM 790 O O . TYR A 1 102 ? 3.712 -9.144 7.698 1.00 97.56 102 TYR A O 1
ATOM 798 N N . GLU A 1 103 ? 2.062 -9.522 9.161 1.00 97.06 103 GLU A N 1
ATOM 799 C CA . GLU A 1 103 ? 0.967 -9.527 8.204 1.00 97.06 103 GLU A CA 1
ATOM 800 C C . GLU A 1 103 ? 0.825 -8.181 7.479 1.00 97.06 103 GLU A C 1
ATOM 802 O O . GLU A 1 103 ? 0.447 -8.151 6.310 1.00 97.06 103 GLU A O 1
ATOM 807 N N . GLN A 1 104 ? 1.152 -7.060 8.134 1.00 97.25 104 GLN A N 1
ATOM 808 C CA . GLN A 1 104 ? 1.145 -5.735 7.502 1.00 97.25 104 GLN A CA 1
ATOM 809 C C . GLN A 1 104 ? 2.393 -5.507 6.640 1.00 97.25 104 GLN A C 1
ATOM 811 O O . GLN A 1 104 ? 2.318 -4.805 5.631 1.00 97.25 104 GLN A O 1
ATOM 816 N N . ARG A 1 105 ? 3.527 -6.133 6.979 1.00 98.12 105 ARG A N 1
ATOM 817 C CA . ARG A 1 105 ? 4.728 -6.138 6.125 1.00 98.12 105 ARG A CA 1
ATOM 818 C C . ARG A 1 105 ? 4.479 -6.881 4.813 1.00 98.12 105 ARG A C 1
ATOM 820 O O . ARG A 1 105 ? 4.795 -6.341 3.755 1.00 98.12 105 ARG A O 1
ATOM 827 N N . LEU A 1 106 ? 3.801 -8.031 4.868 1.00 98.12 106 LEU A N 1
ATOM 828 C CA . LEU A 1 106 ? 3.437 -8.824 3.687 1.00 98.12 106 LEU A CA 1
ATOM 829 C C . LEU A 1 106 ? 2.613 -8.046 2.647 1.00 98.12 106 LEU A C 1
ATOM 831 O O . LEU A 1 106 ? 2.768 -8.286 1.454 1.00 98.12 106 LEU A O 1
ATOM 835 N N . LYS A 1 107 ? 1.808 -7.056 3.054 1.00 97.81 107 LYS A N 1
ATOM 836 C CA . LYS A 1 107 ? 1.084 -6.177 2.110 1.00 97.81 107 LYS A CA 1
ATOM 837 C C . LYS A 1 107 ? 2.022 -5.402 1.188 1.00 97.81 107 LYS A C 1
ATOM 839 O O . LYS A 1 107 ? 1.697 -5.149 0.030 1.00 97.81 107 LYS A O 1
ATOM 844 N N . ASN A 1 108 ? 3.181 -4.997 1.706 1.00 98.12 108 ASN A N 1
ATOM 845 C CA . ASN A 1 108 ? 4.189 -4.293 0.923 1.00 98.12 108 ASN A CA 1
ATOM 846 C C . ASN A 1 108 ? 4.894 -5.253 -0.038 1.00 98.12 108 ASN A C 1
ATOM 848 O O . ASN A 1 108 ? 5.121 -4.898 -1.189 1.00 98.12 108 ASN A O 1
ATOM 852 N N . GLU A 1 109 ? 5.193 -6.475 0.403 1.00 98.38 109 GLU A N 1
ATOM 853 C CA . GLU A 1 109 ? 5.763 -7.514 -0.462 1.00 98.38 109 GLU A CA 1
ATOM 854 C C . GLU A 1 109 ? 4.809 -7.883 -1.603 1.00 98.38 109 GLU A C 1
ATOM 856 O O . GLU A 1 109 ? 5.215 -7.874 -2.764 1.00 98.38 109 GLU A O 1
ATOM 861 N N . LEU A 1 110 ? 3.530 -8.116 -1.292 1.00 98.62 110 LEU A N 1
ATOM 862 C CA . LEU A 1 110 ? 2.493 -8.427 -2.274 1.00 98.62 110 LEU A CA 1
ATOM 863 C C . LEU A 1 110 ? 2.312 -7.291 -3.286 1.00 98.62 110 LEU A C 1
ATOM 865 O O . LEU A 1 110 ? 2.311 -7.535 -4.491 1.00 98.62 110 LEU A O 1
ATOM 869 N N . PHE A 1 111 ? 2.210 -6.048 -2.806 1.00 98.62 111 PHE A N 1
ATOM 870 C CA . PHE A 1 111 ? 2.099 -4.874 -3.670 1.00 98.62 111 PHE A CA 1
ATOM 871 C C . PHE A 1 111 ? 3.272 -4.780 -4.650 1.00 98.62 111 PHE A C 1
ATOM 873 O O . PHE A 1 111 ? 3.073 -4.624 -5.855 1.00 98.62 111 PHE A O 1
ATOM 880 N N . LEU A 1 112 ? 4.500 -4.910 -4.138 1.00 98.38 112 LEU A N 1
ATOM 881 C CA . LEU A 1 112 ? 5.706 -4.861 -4.956 1.00 98.38 112 LEU A CA 1
ATOM 882 C C . LEU A 1 112 ? 5.756 -6.014 -5.957 1.00 98.38 112 LEU A C 1
ATOM 884 O O . LEU A 1 112 ? 6.115 -5.780 -7.105 1.00 98.38 112 LEU A O 1
ATOM 888 N N . ALA A 1 113 ? 5.385 -7.231 -5.558 1.00 98.25 113 ALA A N 1
ATOM 889 C CA . ALA A 1 113 ? 5.354 -8.382 -6.454 1.00 98.25 113 ALA A CA 1
ATOM 890 C C . ALA A 1 113 ? 4.401 -8.146 -7.634 1.00 98.25 113 ALA A C 1
ATOM 892 O O . ALA A 1 113 ? 4.799 -8.339 -8.782 1.00 98.25 113 ALA A O 1
ATOM 893 N N . VAL A 1 114 ? 3.184 -7.659 -7.372 1.00 97.94 114 VAL A N 1
ATOM 894 C CA . VAL A 1 114 ? 2.211 -7.322 -8.423 1.00 97.94 114 VAL A CA 1
ATOM 895 C C . VAL A 1 114 ? 2.756 -6.222 -9.334 1.00 97.94 114 VAL A C 1
ATOM 897 O O . VAL A 1 114 ? 2.849 -6.419 -10.545 1.00 97.94 114 VAL A O 1
ATOM 900 N N . ALA A 1 115 ? 3.176 -5.089 -8.763 1.00 96.50 115 ALA A N 1
ATOM 901 C CA . ALA A 1 115 ? 3.644 -3.948 -9.544 1.00 96.50 115 ALA A CA 1
ATOM 902 C C . ALA A 1 115 ? 4.871 -4.300 -10.402 1.00 96.50 115 ALA A C 1
ATOM 904 O O . ALA A 1 115 ? 4.872 -4.054 -11.606 1.00 96.50 115 ALA A O 1
ATOM 905 N N . LYS A 1 116 ? 5.893 -4.939 -9.818 1.00 95.50 116 LYS A N 1
ATOM 906 C CA . LYS A 1 116 ? 7.117 -5.338 -10.534 1.00 95.50 116 LYS A CA 1
ATOM 907 C C . LYS A 1 116 ? 6.855 -6.384 -11.614 1.00 95.50 116 LYS A C 1
ATOM 909 O O . LYS A 1 116 ? 7.557 -6.385 -12.617 1.00 95.50 116 LYS A O 1
ATOM 914 N N . THR A 1 117 ? 5.863 -7.254 -11.428 1.00 95.12 117 THR A N 1
ATOM 915 C CA . THR A 1 117 ? 5.498 -8.260 -12.437 1.00 95.12 117 THR A CA 1
ATOM 916 C C . THR A 1 117 ? 4.811 -7.622 -13.642 1.00 95.12 117 THR A C 1
ATOM 918 O O . THR A 1 117 ? 5.071 -8.021 -14.773 1.00 95.12 117 THR A O 1
ATOM 921 N N . LEU A 1 118 ? 3.943 -6.633 -13.417 1.00 92.94 118 LEU A N 1
ATOM 922 C CA . LEU A 1 118 ? 3.110 -6.058 -14.477 1.00 92.94 118 LEU A CA 1
ATOM 923 C C . LEU A 1 118 ? 3.762 -4.874 -15.203 1.00 92.94 118 LEU A C 1
ATOM 925 O O . LEU A 1 118 ? 3.489 -4.669 -16.383 1.00 92.94 118 LEU A O 1
ATOM 929 N N . LEU A 1 119 ? 4.652 -4.123 -14.546 1.00 90.06 119 LEU A N 1
ATOM 930 C CA . LEU A 1 119 ? 5.339 -2.979 -15.160 1.00 90.06 119 LEU A CA 1
ATOM 931 C C . LEU A 1 119 ? 6.108 -3.337 -16.454 1.00 90.06 119 LEU A C 1
ATOM 933 O O . LEU A 1 119 ? 5.966 -2.595 -17.426 1.00 90.06 119 LEU A O 1
ATOM 937 N N . PRO A 1 120 ? 6.873 -4.449 -16.540 1.00 80.81 120 PRO A N 1
ATOM 938 C CA . PRO A 1 120 ? 7.593 -4.810 -17.762 1.00 80.81 120 PRO A CA 1
ATOM 939 C C . PRO A 1 120 ? 6.677 -5.226 -18.915 1.00 80.81 120 PRO A C 1
ATOM 941 O O . PRO A 1 120 ? 6.978 -4.916 -20.064 1.00 80.81 120 PRO A O 1
ATOM 944 N N . VAL A 1 121 ? 5.557 -5.905 -18.625 1.00 64.44 121 VAL A N 1
ATOM 945 C CA . VAL A 1 121 ? 4.631 -6.452 -19.641 1.00 64.44 121 VAL A CA 1
ATOM 946 C C . VAL A 1 121 ? 4.113 -5.359 -20.577 1.00 64.44 121 VAL A C 1
ATOM 948 O O . VAL A 1 121 ? 3.901 -5.610 -21.762 1.00 64.44 121 VAL A O 1
ATOM 951 N N . ASN A 1 122 ? 3.992 -4.130 -20.079 1.00 57.19 122 ASN A N 1
ATOM 952 C CA . ASN A 1 122 ? 3.435 -3.022 -20.844 1.00 57.19 122 ASN A CA 1
ATOM 953 C C . ASN A 1 122 ? 4.485 -2.152 -21.556 1.00 57.19 122 ASN A C 1
ATOM 955 O O . ASN A 1 122 ? 4.100 -1.356 -22.406 1.00 57.19 122 ASN A O 1
ATOM 959 N N . VAL A 1 123 ? 5.787 -2.332 -21.287 1.00 53.94 123 VAL A N 1
ATOM 960 C CA . VAL A 1 123 ? 6.871 -1.696 -22.069 1.00 53.94 123 VAL A CA 1
ATOM 961 C C . VAL A 1 123 ? 7.036 -2.391 -23.428 1.00 53.94 123 VAL A C 1
ATOM 963 O O . VAL A 1 123 ? 7.280 -1.742 -24.438 1.00 53.94 123 VAL A O 1
ATOM 966 N N . PHE A 1 124 ? 6.805 -3.706 -23.491 1.00 49.66 124 PHE A N 1
ATOM 967 C CA . PHE A 1 124 ? 6.929 -4.493 -24.728 1.00 49.66 124 PHE A CA 1
ATOM 968 C C . PHE A 1 124 ? 5.789 -4.289 -25.740 1.00 49.66 124 PHE A C 1
ATOM 970 O O . PHE A 1 124 ? 5.856 -4.821 -26.846 1.00 49.66 124 PHE A O 1
ATOM 977 N N . LEU A 1 125 ? 4.742 -3.533 -25.394 1.00 52.94 125 LEU A N 1
ATOM 978 C CA . LEU A 1 125 ? 3.652 -3.200 -26.321 1.00 52.94 125 LEU A CA 1
ATOM 979 C C . LEU A 1 125 ? 3.936 -1.940 -27.162 1.00 52.94 125 LEU A C 1
ATOM 981 O O . LEU A 1 125 ? 3.165 -1.653 -28.077 1.00 52.94 125 LEU A O 1
ATOM 985 N N . ASP A 1 126 ? 5.021 -1.214 -26.868 1.00 51.97 126 ASP A N 1
ATOM 986 C CA . ASP A 1 126 ? 5.435 0.015 -27.566 1.00 51.97 126 ASP A CA 1
ATOM 987 C C . ASP A 1 126 ? 6.492 -0.247 -28.663 1.00 51.97 126 ASP A C 1
ATOM 989 O O . ASP A 1 126 ? 6.624 0.510 -29.621 1.00 51.97 126 ASP A O 1
ATOM 993 N N . GLU A 1 127 ? 7.208 -1.377 -28.609 1.00 48.84 127 GLU A N 1
ATOM 994 C CA . GLU A 1 127 ? 8.228 -1.722 -29.609 1.00 48.84 127 GLU A CA 1
ATOM 995 C C . GLU A 1 127 ? 7.633 -2.466 -30.819 1.00 48.84 127 GLU A C 1
ATOM 997 O O . GLU A 1 127 ? 7.904 -3.642 -31.061 1.00 48.84 1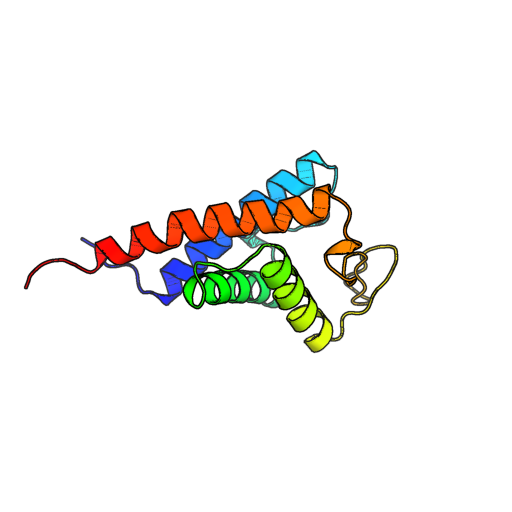27 GLU A O 1
ATOM 1002 N N . SER A 1 128 ? 6.811 -1.781 -31.620 1.00 45.16 128 SER A N 1
ATOM 1003 C CA . SER A 1 128 ? 6.596 -2.192 -33.018 1.00 45.16 128 SER A CA 1
ATOM 1004 C C . SER A 1 128 ? 7.606 -1.462 -33.916 1.00 45.16 128 SER A C 1
ATOM 1006 O O . SER A 1 128 ? 7.654 -0.232 -33.863 1.00 45.16 128 SER A O 1
ATOM 1008 N N . PRO A 1 129 ? 8.405 -2.162 -34.747 1.00 52.09 129 PRO A N 1
ATOM 1009 C CA . PRO A 1 129 ? 9.316 -1.508 -35.683 1.00 52.09 129 PRO A CA 1
ATOM 1010 C C . PRO A 1 129 ? 8.519 -0.653 -36.680 1.00 52.09 129 PRO A C 1
ATOM 1012 O O . PRO A 1 129 ? 7.534 -1.139 -37.241 1.00 52.09 129 PRO A O 1
ATOM 1015 N N . GLN A 1 130 ? 8.942 0.600 -36.875 1.00 47.16 130 GLN A N 1
ATOM 1016 C CA . GLN A 1 130 ? 8.507 1.443 -37.998 1.00 47.16 130 GLN A CA 1
ATOM 1017 C C . GLN A 1 130 ? 9.031 0.902 -39.329 1.00 47.16 130 GLN A C 1
ATOM 1019 O O . GLN A 1 130 ? 10.188 0.422 -39.353 1.00 47.16 130 GLN A O 1
#

Secondary structure (DSSP, 8-state):
--PPPHHHHHHHHHHHHHHHHHHHHHHTT---SPPTTTS-HHHHHHHHHHHHHHHS-TT--HHHHHHHHHHHHHHTT-EE-SS-BTTTTEETT-S-GGGS-HHHHHHHHHHHHHHHHHHHHTTTTS----

Radius of gyration: 15.61 Å; chains: 1; bounding box: 30×28×56 Å

Sequence (130 aa):
MNVIPMPQVIEDIAHVAHEANRAYCQTLGDLSQPSWDEASAEQKNSVLQGVLAVQANPDRTPQQNHEGWMALKMMDGWTYGLVKDVGKKVHPCLVPYSELPYEQRLKNELFLAVAKTLLPVNVFLDESPQ

Foldseek 3Di:
DDQDDPVVLLLVLLLVLLVQLCVLVVVVVDNVRDHPVPDDPLRSVLSSVLLVVCVVPVPDDLQNSLVSSLVSLVVVVADDDPDDDVVNNYDPSNDHLVPDDPSVSVSSVSSSVSSSVSVVVSVVSPPDDD

pLDDT: mean 91.14, std 14.18, range [45.16, 98.75]